Protein AF-A0A7R9WDX8-F1 (afdb_monomer_lite)

InterPro domains:
  IPR029017 Enolase-like, N-terminal [G3DSA:3.30.390.10] (1-100)

Sequence (146 aa):
LPGLHEETPEEAENQLMMLQERFNSMQQHQFPPLQPELLLRLDGSLSAYLVSLIEAANKESKSTIELVPSVRSGLEMALLSLASQASGLPLPQALLIHSHFHEGEAKAPSVSTLLPLNGMQVRGSAFIPFTSVRVIGQENTNEAMI

Secondary structure (DSSP, 8-state):
-TTS--S-HHHHHHHHHHHHHHHHHS-GGGSPPP-HHHHTT-SSHHHHHHHHHHHHHHHTSSSPPPPPHHHHHHHHHHHHHHHHHHTTS-HHHHHHHHSGGGSS-----SS--PPPTTS----S----------------------

Organism: NCBI:txid2749911

Radius of gyration: 25.43 Å; chains: 1; bounding box: 88×48×45 Å

pLDDT: mean 75.85, std 21.39, range [37.78, 96.19]

Structure (mmCIF, N/CA/C/O backbone):
data_AF-A0A7R9WDX8-F1
#
_entry.id   AF-A0A7R9WDX8-F1
#
loop_
_atom_site.group_PDB
_atom_site.id
_atom_site.type_symbol
_atom_site.label_atom_id
_atom_site.label_alt_id
_atom_site.label_comp_id
_atom_site.label_asym_id
_atom_site.label_entity_id
_atom_site.label_seq_id
_atom_site.pdbx_PDB_ins_code
_atom_site.Cartn_x
_atom_site.Cartn_y
_atom_site.Cartn_z
_atom_site.occupancy
_atom_site.B_iso_or_equiv
_atom_site.auth_seq_id
_atom_site.auth_comp_id
_atom_site.auth_asym_id
_atom_site.auth_atom_id
_atom_site.pdbx_PDB_model_num
ATOM 1 N N . LEU A 1 1 ? -13.009 23.889 2.791 1.00 42.88 1 LEU A N 1
ATOM 2 C CA . LEU A 1 1 ? -12.868 23.704 1.328 1.00 42.88 1 LEU A CA 1
ATOM 3 C C . LEU A 1 1 ? -13.453 22.339 1.005 1.00 42.88 1 LEU A C 1
ATOM 5 O O . LEU A 1 1 ? -12.988 21.386 1.616 1.00 42.88 1 LEU A O 1
ATOM 9 N N . PRO A 1 2 ? -14.474 22.229 0.144 1.00 40.78 2 PRO A N 1
ATOM 10 C CA . PRO A 1 2 ? -14.957 20.923 -0.298 1.00 40.78 2 PRO A CA 1
ATOM 11 C C . PRO A 1 2 ? -13.826 20.203 -1.048 1.00 40.78 2 PRO A C 1
ATOM 13 O O . PRO A 1 2 ? -13.222 20.791 -1.944 1.00 40.78 2 PRO A O 1
ATOM 16 N N . GLY A 1 3 ? -13.503 18.975 -0.638 1.00 56.00 3 GLY A N 1
ATOM 17 C CA . GLY A 1 3 ? -12.395 18.188 -1.195 1.00 56.00 3 GLY A CA 1
ATOM 18 C C . GLY A 1 3 ? -11.102 18.193 -0.372 1.00 56.00 3 GLY A C 1
ATOM 19 O O . GLY A 1 3 ? -10.116 17.611 -0.814 1.00 56.00 3 GLY A O 1
ATOM 20 N N . LEU A 1 4 ? -11.088 18.820 0.810 1.00 61.97 4 LEU A N 1
ATOM 21 C CA . LEU A 1 4 ? -10.088 18.489 1.826 1.00 61.97 4 LEU A CA 1
ATOM 22 C C . LEU A 1 4 ? -10.536 17.222 2.562 1.00 61.97 4 LEU A C 1
ATOM 24 O O . LEU A 1 4 ? -11.727 17.063 2.817 1.00 61.97 4 LEU A O 1
ATOM 28 N N . HIS A 1 5 ? -9.570 16.374 2.902 1.00 66.19 5 HIS A N 1
ATOM 29 C CA . HIS A 1 5 ? -9.694 15.308 3.893 1.00 66.19 5 HIS A CA 1
ATOM 30 C C . HIS A 1 5 ? -10.499 15.810 5.102 1.00 66.19 5 HIS A C 1
ATOM 32 O O . HIS A 1 5 ? -10.060 16.740 5.781 1.00 66.19 5 HIS A O 1
ATOM 38 N N . GLU A 1 6 ? -11.709 15.279 5.299 1.00 78.62 6 GLU A N 1
ATOM 39 C CA . GLU A 1 6 ? -12.547 15.626 6.455 1.00 78.62 6 GLU A CA 1
ATOM 40 C C . GLU A 1 6 ? -12.059 14.915 7.721 1.00 78.62 6 GLU A C 1
ATOM 42 O O . GLU A 1 6 ? -12.464 15.289 8.821 1.00 78.62 6 GLU A O 1
ATOM 47 N N . GLU A 1 7 ? -11.172 13.926 7.570 1.00 84.56 7 GLU A N 1
ATOM 48 C CA . GLU A 1 7 ? -10.613 13.190 8.690 1.00 84.56 7 GLU A CA 1
ATOM 49 C C . GLU A 1 7 ? -9.666 14.037 9.549 1.00 84.56 7 GLU A C 1
ATOM 51 O O . GLU A 1 7 ? -8.902 14.884 9.066 1.00 84.56 7 GLU A O 1
ATOM 56 N N . THR A 1 8 ? -9.685 13.771 10.852 1.00 89.56 8 THR A N 1
ATOM 57 C CA . THR A 1 8 ? -8.737 14.377 11.789 1.00 89.56 8 THR A CA 1
ATOM 58 C C . THR A 1 8 ? -7.402 13.616 11.801 1.00 89.56 8 THR A C 1
ATOM 60 O O . THR A 1 8 ? -7.357 12.416 11.515 1.00 89.56 8 THR A O 1
ATOM 63 N N . PRO A 1 9 ? -6.279 14.264 12.170 1.00 89.88 9 PRO A N 1
ATOM 64 C CA . PRO A 1 9 ? -5.006 13.562 12.349 1.00 89.88 9 PRO A CA 1
ATOM 65 C C . PRO A 1 9 ? -5.090 12.416 13.367 1.00 89.88 9 PRO A C 1
ATOM 67 O O . PRO A 1 9 ? -4.465 11.378 13.175 1.00 89.88 9 PRO A O 1
ATOM 70 N N . GLU A 1 10 ? -5.897 12.590 14.416 1.00 92.50 10 GLU A N 1
ATOM 71 C CA . GLU A 1 10 ? -6.134 11.581 15.451 1.00 92.50 10 GLU A CA 1
ATOM 72 C C . GLU A 1 10 ? -6.863 10.348 14.889 1.00 92.50 10 GLU A C 1
ATOM 74 O O . GLU A 1 10 ? -6.516 9.216 15.219 1.00 92.50 10 GLU A O 1
ATOM 79 N N . GLU A 1 11 ? -7.829 10.531 13.983 1.00 90.62 11 GLU A N 1
ATOM 80 C CA . GLU A 1 11 ? -8.482 9.418 13.278 1.00 90.62 11 GLU A CA 1
ATOM 81 C C . GLU A 1 11 ? -7.494 8.620 12.422 1.00 90.62 11 GLU A C 1
ATOM 83 O O . GLU A 1 11 ? -7.493 7.386 12.466 1.00 90.62 11 GLU A O 1
ATOM 88 N N . ALA A 1 12 ? -6.628 9.311 11.674 1.00 91.75 12 ALA A N 1
ATOM 89 C CA . ALA A 1 12 ? -5.600 8.666 10.863 1.00 91.75 12 ALA A CA 1
ATOM 90 C C . ALA A 1 12 ? -4.592 7.895 11.735 1.00 91.75 12 ALA A C 1
ATOM 92 O O . ALA A 1 12 ? -4.255 6.752 11.422 1.00 91.75 12 ALA A O 1
ATOM 93 N N . GLU A 1 13 ? -4.147 8.480 12.850 1.00 94.06 13 GLU A N 1
ATOM 94 C CA . GLU A 1 13 ? -3.232 7.841 13.804 1.00 94.06 13 GLU A CA 1
ATOM 95 C C . GLU A 1 13 ? -3.853 6.592 14.441 1.00 94.06 13 GLU A C 1
ATOM 97 O O . GLU A 1 13 ? -3.253 5.513 14.411 1.00 94.06 13 GLU A O 1
ATOM 102 N N . ASN A 1 14 ? -5.090 6.699 14.933 1.00 93.56 14 ASN A N 1
ATOM 103 C CA . ASN A 1 14 ? -5.834 5.566 15.481 1.00 93.56 14 ASN A CA 1
ATOM 104 C C . ASN A 1 14 ? -5.981 4.436 14.457 1.00 93.56 14 ASN A C 1
ATOM 106 O O . ASN A 1 14 ? -5.819 3.259 14.788 1.00 93.56 14 ASN A O 1
ATOM 110 N N . GLN A 1 15 ? -6.242 4.774 13.193 1.00 93.06 15 GLN A N 1
ATOM 111 C CA . GLN A 1 15 ? -6.331 3.780 12.132 1.00 93.06 15 GLN A CA 1
ATOM 112 C C . GLN A 1 15 ? -4.989 3.103 11.837 1.00 93.06 15 GLN A C 1
ATOM 114 O O . GLN A 1 15 ? -4.957 1.884 11.650 1.00 93.06 15 GLN A O 1
ATOM 119 N N . LEU A 1 16 ? -3.884 3.849 11.828 1.00 94.44 16 LEU A N 1
ATOM 120 C CA . LEU A 1 16 ? -2.546 3.280 11.649 1.00 94.44 16 LEU A CA 1
ATOM 121 C C . LEU A 1 16 ? -2.180 2.316 12.784 1.00 94.44 16 LEU A C 1
ATOM 123 O O . LEU A 1 16 ? -1.647 1.241 12.506 1.00 94.44 16 LEU A O 1
ATOM 127 N N . MET A 1 17 ? -2.524 2.648 14.033 1.00 94.31 17 MET A N 1
ATOM 128 C CA . MET A 1 17 ? -2.329 1.746 15.175 1.00 94.31 17 MET A CA 1
ATOM 129 C C . MET A 1 17 ? -3.136 0.450 15.018 1.00 94.31 17 MET A C 1
ATOM 131 O O . MET A 1 17 ? -2.577 -0.640 15.132 1.00 94.31 17 MET A O 1
ATOM 135 N N . MET A 1 18 ? -4.422 0.543 14.656 1.00 92.75 18 MET A N 1
ATOM 136 C CA . MET A 1 18 ? -5.257 -0.642 14.412 1.00 92.75 18 MET A CA 1
ATOM 137 C C . MET A 1 18 ? -4.714 -1.524 13.280 1.00 92.75 18 MET A C 1
ATOM 139 O O . MET A 1 18 ? -4.749 -2.753 13.373 1.00 92.75 18 MET A O 1
ATOM 143 N N . LEU A 1 19 ? -4.221 -0.918 12.197 1.00 93.69 19 LEU A N 1
ATOM 144 C CA . LEU A 1 19 ? -3.605 -1.652 11.090 1.00 93.69 19 LEU A CA 1
ATOM 145 C C . LEU A 1 19 ? -2.327 -2.363 11.531 1.00 93.69 19 LEU A C 1
ATOM 147 O O . LEU A 1 19 ? -2.136 -3.530 11.196 1.00 93.69 19 LEU A O 1
ATOM 151 N N . GLN A 1 20 ? -1.478 -1.686 12.304 1.00 93.62 20 GLN A N 1
ATOM 152 C CA . GLN A 1 20 ? -0.245 -2.262 12.830 1.00 93.62 20 GLN A CA 1
ATOM 153 C C . GLN A 1 20 ? -0.526 -3.486 13.708 1.00 93.62 20 GLN A C 1
ATOM 155 O O . GLN A 1 20 ? 0.090 -4.534 13.514 1.00 93.62 20 GLN A O 1
ATOM 160 N N . GLU A 1 21 ? -1.472 -3.378 14.643 1.00 92.25 21 GLU A N 1
ATOM 161 C CA . GLU A 1 21 ? -1.872 -4.498 15.501 1.00 92.25 21 GLU A CA 1
ATOM 162 C C . GLU A 1 21 ? -2.348 -5.699 14.677 1.00 92.25 21 GLU A C 1
ATOM 164 O O . GLU A 1 21 ? -1.922 -6.832 14.916 1.00 92.25 21 GLU A O 1
ATOM 169 N N . ARG A 1 22 ? -3.169 -5.455 13.650 1.00 91.44 22 ARG A N 1
ATOM 170 C CA . ARG A 1 22 ? -3.679 -6.520 12.778 1.00 91.44 22 ARG A CA 1
ATOM 171 C C . ARG A 1 22 ? -2.587 -7.170 11.955 1.00 91.44 22 ARG A C 1
ATOM 173 O O . ARG A 1 22 ? -2.492 -8.394 11.954 1.00 91.44 22 ARG A O 1
ATOM 180 N N . PHE A 1 23 ? -1.737 -6.384 11.304 1.00 92.50 23 PHE A N 1
ATOM 181 C CA . PHE A 1 23 ? -0.631 -6.929 10.520 1.00 92.50 23 PHE A CA 1
ATOM 182 C C . PHE A 1 23 ? 0.339 -7.743 11.383 1.00 92.50 23 PHE A C 1
ATOM 184 O O . PHE A 1 23 ? 0.841 -8.760 10.914 1.00 92.50 23 PHE A O 1
ATOM 191 N N . ASN A 1 24 ? 0.540 -7.370 12.651 1.00 91.94 24 ASN A N 1
ATOM 192 C CA . ASN A 1 24 ? 1.350 -8.152 13.589 1.00 91.94 24 ASN A CA 1
ATOM 193 C C . ASN A 1 24 ? 0.689 -9.476 14.007 1.00 91.94 24 ASN A C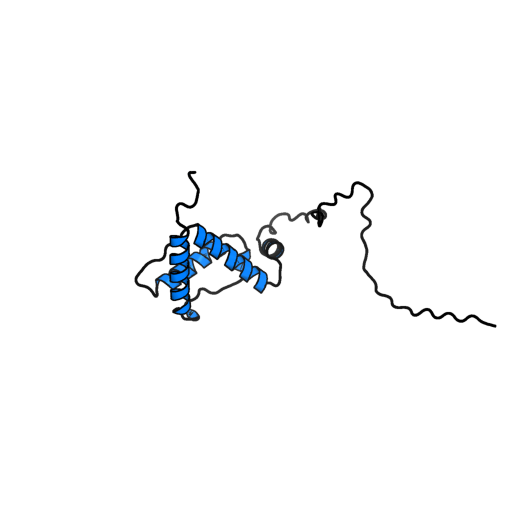 1
ATOM 195 O O . ASN A 1 24 ? 1.394 -10.435 14.315 1.00 91.94 24 ASN A O 1
ATOM 199 N N . SER A 1 25 ? -0.645 -9.541 14.032 1.00 89.88 25 SER A N 1
ATOM 200 C CA . SER A 1 25 ? -1.384 -10.782 14.306 1.00 89.88 25 SER A CA 1
ATOM 201 C C . SER A 1 25 ? -1.507 -11.716 13.098 1.00 89.88 25 SER A C 1
ATOM 203 O O . SER A 1 25 ? -1.762 -12.907 13.271 1.00 89.88 25 SER A O 1
ATOM 205 N N . MET A 1 26 ? -1.316 -11.196 11.882 1.00 90.94 26 MET A N 1
ATOM 206 C CA . MET A 1 26 ? -1.444 -11.972 10.654 1.00 90.94 26 MET A CA 1
ATOM 207 C C . MET A 1 26 ? -0.272 -12.935 10.461 1.00 90.94 26 MET A C 1
ATOM 209 O O . MET A 1 26 ? 0.895 -12.614 10.686 1.00 90.94 26 MET A O 1
ATOM 213 N N . GLN A 1 27 ? -0.579 -14.127 9.960 1.00 89.06 27 GLN A N 1
ATOM 214 C CA . GLN A 1 27 ? 0.439 -15.092 9.550 1.00 89.06 27 GLN A CA 1
ATOM 215 C C . GLN A 1 27 ? 0.911 -14.806 8.116 1.00 89.06 27 GLN A C 1
ATOM 217 O O . GLN A 1 27 ? 0.146 -14.318 7.289 1.00 89.06 27 GLN A O 1
ATOM 222 N N . GLN A 1 28 ? 2.151 -15.181 7.773 1.00 86.38 28 GLN A N 1
ATOM 223 C CA . GLN A 1 28 ? 2.740 -14.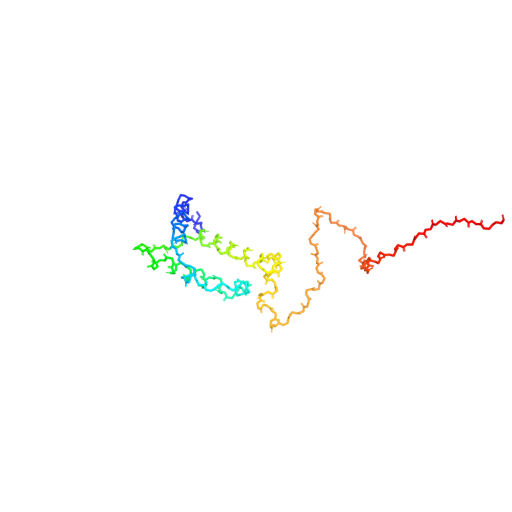884 6.453 1.00 86.38 28 GLN A CA 1
ATOM 224 C C . GLN A 1 28 ? 1.877 -15.335 5.263 1.00 86.38 28 GLN A C 1
ATOM 226 O O . GLN A 1 28 ? 1.767 -14.618 4.277 1.00 86.38 28 GLN A O 1
ATOM 231 N N . HIS A 1 29 ? 1.237 -16.499 5.364 1.00 86.62 29 HIS A N 1
ATOM 232 C CA . HIS A 1 29 ? 0.404 -17.061 4.298 1.00 86.62 29 HIS A CA 1
ATOM 233 C C . HIS A 1 29 ? -0.931 -16.319 4.087 1.00 86.62 29 HIS A C 1
ATOM 235 O O . HIS A 1 29 ? -1.633 -16.598 3.118 1.00 86.62 29 HIS A O 1
ATOM 241 N N . GLN A 1 30 ? -1.294 -15.407 4.992 1.00 89.31 30 GLN A N 1
ATOM 242 C CA . GLN A 1 30 ? -2.505 -14.589 4.898 1.00 89.31 30 GLN A CA 1
ATOM 243 C C . GLN A 1 30 ? -2.267 -13.295 4.117 1.00 89.31 30 GLN A C 1
ATOM 245 O O . GLN A 1 30 ? -3.226 -12.677 3.656 1.00 89.31 30 GLN A O 1
ATOM 250 N N . PHE A 1 31 ? -1.007 -12.879 3.958 1.00 91.38 31 PHE A N 1
ATOM 251 C CA . PHE A 1 31 ? -0.680 -11.721 3.140 1.00 91.38 31 PHE A CA 1
ATOM 252 C C . PHE A 1 31 ? -0.878 -12.057 1.657 1.00 91.38 31 PHE A C 1
ATOM 254 O O . PHE A 1 31 ? -0.459 -13.130 1.208 1.00 91.38 31 PHE A O 1
ATOM 261 N N . PRO A 1 32 ? -1.498 -11.156 0.872 1.00 92.06 32 PRO A N 1
ATOM 262 C CA . PRO A 1 32 ? -1.562 -11.331 -0.569 1.00 92.06 32 PRO A CA 1
ATOM 263 C C . PRO A 1 32 ? -0.141 -11.401 -1.155 1.00 92.06 32 PRO A C 1
ATOM 265 O O . PRO A 1 32 ? 0.773 -10.751 -0.640 1.00 92.06 32 PRO A O 1
ATOM 268 N N . PRO A 1 33 ? 0.073 -12.174 -2.233 1.00 90.69 33 PRO A N 1
ATOM 269 C CA . PRO A 1 33 ? 1.384 -12.282 -2.854 1.00 90.69 33 PRO A CA 1
ATOM 270 C C . PRO A 1 33 ? 1.848 -10.915 -3.366 1.00 90.69 33 PRO A C 1
ATOM 272 O O . PRO A 1 33 ? 1.137 -10.241 -4.113 1.00 90.69 33 PRO A O 1
ATOM 275 N N . LEU A 1 34 ? 3.057 -10.519 -2.970 1.00 88.44 34 LEU A N 1
ATOM 276 C CA . LEU A 1 34 ? 3.666 -9.255 -3.361 1.00 88.44 34 LEU A CA 1
ATOM 277 C C . LEU A 1 34 ? 4.546 -9.457 -4.600 1.00 88.44 34 LEU A C 1
ATOM 279 O O . LEU A 1 34 ? 5.527 -10.196 -4.551 1.00 88.44 34 LEU A O 1
ATOM 283 N N . GLN A 1 35 ? 4.213 -8.770 -5.691 1.00 92.38 35 GLN A N 1
ATOM 284 C CA . GLN A 1 35 ? 5.041 -8.687 -6.897 1.00 92.38 35 GLN A CA 1
ATOM 285 C C . GLN A 1 35 ? 5.370 -7.210 -7.153 1.00 92.38 35 GLN A C 1
ATOM 287 O O . GLN A 1 35 ? 4.475 -6.465 -7.569 1.00 92.38 35 GLN A O 1
ATOM 292 N N . PRO A 1 36 ? 6.604 -6.753 -6.860 1.00 92.00 36 PRO A N 1
ATOM 293 C CA . PRO A 1 36 ? 6.994 -5.348 -6.994 1.00 92.00 36 PRO A CA 1
ATOM 294 C C . PRO A 1 36 ? 6.683 -4.760 -8.373 1.00 92.00 36 PRO A C 1
ATOM 296 O O . PRO A 1 36 ? 6.191 -3.638 -8.475 1.00 92.00 36 PRO A O 1
ATOM 299 N N . GLU A 1 37 ? 6.890 -5.545 -9.427 1.00 91.94 37 GLU A N 1
ATOM 300 C CA . GLU A 1 37 ? 6.679 -5.143 -10.814 1.00 91.94 37 GLU A CA 1
ATOM 301 C C . GLU A 1 37 ? 5.203 -4.833 -11.084 1.00 91.94 37 GLU A C 1
ATOM 303 O O . GLU A 1 37 ? 4.894 -3.867 -11.778 1.00 91.94 37 GLU A O 1
ATOM 308 N N . LEU A 1 38 ? 4.279 -5.605 -10.496 1.00 92.19 38 LEU A N 1
ATOM 309 C CA . LEU A 1 38 ? 2.842 -5.353 -10.620 1.00 92.19 38 LEU A CA 1
ATOM 310 C C . LEU A 1 38 ? 2.430 -4.055 -9.929 1.00 92.19 38 LEU A C 1
ATOM 312 O O . LEU A 1 38 ? 1.634 -3.298 -10.478 1.00 92.19 38 LEU A O 1
ATOM 316 N N . LEU A 1 39 ? 2.991 -3.759 -8.755 1.00 93.62 39 LEU A N 1
ATOM 317 C CA . LEU A 1 39 ? 2.673 -2.520 -8.040 1.00 93.62 39 LEU A CA 1
ATOM 318 C C . LEU A 1 39 ? 3.119 -1.267 -8.806 1.00 93.62 39 LEU A C 1
ATOM 320 O O . LEU A 1 39 ? 2.488 -0.218 -8.687 1.00 93.62 39 LEU A O 1
ATOM 324 N N . LEU A 1 40 ? 4.176 -1.380 -9.613 1.00 92.94 40 LEU A N 1
ATOM 325 C CA . LEU A 1 40 ? 4.757 -0.272 -10.373 1.00 92.94 40 LEU A CA 1
ATOM 326 C C . LEU A 1 40 ? 4.099 -0.040 -11.749 1.00 92.94 40 LEU A C 1
ATOM 328 O O . LEU A 1 40 ? 4.408 0.958 -12.398 1.00 92.94 40 LEU A O 1
ATOM 332 N N . ARG A 1 41 ? 3.175 -0.906 -12.197 1.00 90.81 41 ARG A N 1
ATOM 333 C CA . ARG A 1 41 ? 2.543 -0.835 -13.536 1.00 90.81 41 ARG A CA 1
ATOM 334 C C . ARG A 1 41 ? 1.557 0.318 -13.737 1.00 90.81 41 ARG A C 1
ATOM 336 O O . ARG A 1 41 ? 1.195 0.596 -14.878 1.00 90.81 41 ARG A O 1
ATOM 343 N N . LEU A 1 42 ? 1.133 0.990 -12.662 1.00 86.25 42 LEU A N 1
ATOM 344 C CA . LEU A 1 42 ? 0.149 2.090 -12.682 1.00 86.25 42 LEU A CA 1
ATOM 345 C C . LEU A 1 42 ? -1.177 1.746 -13.403 1.00 86.25 42 LEU A C 1
ATOM 347 O O . LEU A 1 42 ? -1.872 2.629 -13.894 1.00 86.25 42 LEU A O 1
ATOM 351 N N . ASP A 1 43 ? -1.554 0.469 -13.436 1.00 89.56 43 ASP A N 1
ATOM 352 C CA . ASP A 1 43 ? -2.750 -0.074 -14.105 1.00 89.56 43 ASP A CA 1
ATOM 353 C C . ASP A 1 43 ? -3.908 -0.362 -13.125 1.00 89.56 43 ASP A C 1
ATOM 355 O O . ASP A 1 43 ? -4.878 -1.038 -13.460 1.00 89.56 43 ASP A O 1
ATOM 359 N N . GLY A 1 44 ? -3.802 0.133 -11.889 1.00 90.56 44 GLY A N 1
ATOM 360 C CA . GLY A 1 44 ? -4.732 -0.166 -10.797 1.00 90.56 44 GLY A CA 1
ATOM 361 C C . GLY A 1 44 ? -4.338 -1.376 -9.943 1.00 90.56 44 GLY A C 1
ATOM 362 O O . GLY A 1 44 ? -4.933 -1.567 -8.880 1.00 90.56 44 GLY A O 1
ATOM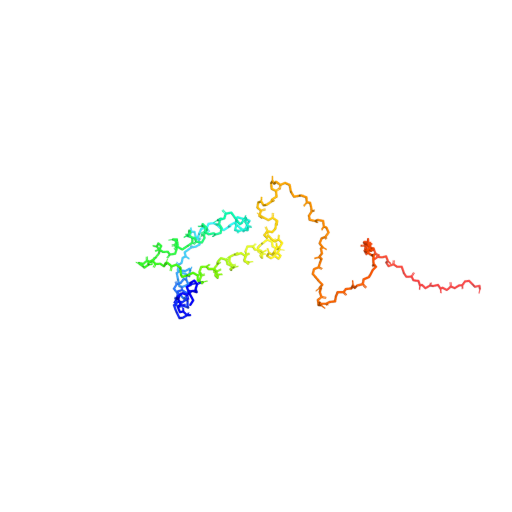 363 N N . SER A 1 45 ? -3.296 -2.135 -10.316 1.00 92.94 45 SER A N 1
ATOM 364 C CA . SER A 1 45 ? -2.808 -3.287 -9.535 1.00 92.94 45 SER A CA 1
ATOM 365 C C . SER A 1 45 ? -2.432 -2.921 -8.096 1.00 92.94 45 SER A C 1
ATOM 367 O O . SER A 1 45 ? -2.722 -3.681 -7.177 1.00 92.94 45 SER A O 1
ATOM 369 N N . LEU A 1 46 ? -1.856 -1.733 -7.871 1.00 94.69 46 LEU A N 1
ATOM 370 C CA . LEU A 1 46 ? -1.551 -1.225 -6.528 1.00 94.69 46 LEU A CA 1
ATOM 371 C C . LEU A 1 46 ? -2.807 -1.090 -5.659 1.00 94.69 46 LEU A C 1
ATOM 373 O O . LEU A 1 46 ? -2.844 -1.563 -4.525 1.00 94.69 46 LEU A O 1
ATOM 377 N N . SER A 1 47 ? -3.847 -0.460 -6.205 1.00 94.44 47 SER A N 1
ATOM 378 C CA . SER A 1 47 ? -5.117 -0.277 -5.506 1.00 94.44 47 SER A CA 1
ATOM 379 C C . SER A 1 47 ? -5.804 -1.620 -5.237 1.00 94.44 47 SER A C 1
ATOM 381 O O . SER A 1 47 ? -6.326 -1.820 -4.142 1.00 94.44 47 SER A O 1
ATOM 383 N N . ALA A 1 48 ? -5.763 -2.560 -6.188 1.00 94.50 48 ALA A N 1
ATOM 384 C CA . ALA A 1 48 ? -6.312 -3.907 -6.015 1.00 94.50 48 ALA A CA 1
ATOM 385 C C . ALA A 1 48 ? -5.557 -4.720 -4.947 1.00 94.50 48 ALA A C 1
ATOM 387 O O . ALA A 1 48 ? -6.177 -5.398 -4.121 1.00 94.50 48 ALA A O 1
ATOM 388 N N . TYR A 1 49 ? -4.225 -4.615 -4.921 1.00 95.75 49 TYR A N 1
ATOM 389 C CA . TYR A 1 49 ? -3.395 -5.227 -3.887 1.00 95.75 49 TYR A CA 1
ATOM 390 C C . TYR A 1 49 ? -3.726 -4.659 -2.504 1.00 95.75 49 TYR A C 1
ATOM 392 O O . TYR A 1 49 ? -3.932 -5.424 -1.564 1.00 95.75 49 TYR A O 1
ATOM 400 N N . LEU A 1 50 ? -3.838 -3.331 -2.381 1.00 95.56 50 LEU A N 1
ATOM 401 C CA . LEU A 1 50 ? -4.175 -2.689 -1.112 1.00 95.56 50 LEU A CA 1
ATOM 402 C C . LEU A 1 50 ? -5.558 -3.123 -0.611 1.00 95.56 50 LEU A C 1
ATOM 404 O O . LEU A 1 50 ? -5.695 -3.458 0.560 1.00 95.56 50 LEU A O 1
ATOM 408 N N . VAL A 1 51 ? -6.565 -3.189 -1.489 1.00 94.94 51 VAL A N 1
ATOM 409 C CA . VAL A 1 51 ? -7.893 -3.720 -1.132 1.00 94.94 51 VAL A CA 1
ATOM 410 C C . VAL A 1 51 ? -7.779 -5.153 -0.608 1.00 94.94 51 VAL A C 1
ATOM 412 O O . VAL A 1 51 ? -8.259 -5.438 0.486 1.00 94.94 51 VAL A O 1
ATOM 415 N N . SER A 1 52 ? -7.061 -6.022 -1.321 1.00 94.44 52 SER A N 1
ATOM 416 C CA . SER A 1 52 ? -6.864 -7.422 -0.915 1.00 94.44 52 SER A CA 1
ATOM 417 C C . SER A 1 52 ? -6.146 -7.550 0.435 1.00 94.44 52 SER A C 1
ATOM 419 O O . SER A 1 52 ? -6.481 -8.413 1.246 1.00 94.44 52 SER A O 1
ATOM 421 N N . LEU A 1 53 ? -5.167 -6.678 0.700 1.00 94.69 53 LEU A N 1
ATOM 422 C CA . LEU A 1 53 ? -4.430 -6.634 1.963 1.00 94.69 53 LEU A CA 1
ATOM 423 C C . LEU A 1 53 ? -5.339 -6.241 3.134 1.00 94.69 53 LEU A C 1
ATOM 425 O O . LEU A 1 53 ? -5.300 -6.877 4.187 1.00 94.69 53 LEU A O 1
ATOM 429 N N . ILE A 1 54 ? -6.176 -5.219 2.952 1.00 94.50 54 ILE A N 1
ATOM 430 C CA . ILE A 1 54 ? -7.117 -4.770 3.985 1.00 94.50 54 ILE A CA 1
ATOM 431 C C . ILE A 1 54 ? -8.219 -5.805 4.216 1.00 94.50 54 ILE A C 1
ATOM 433 O O . ILE A 1 54 ? -8.578 -6.075 5.361 1.00 94.50 54 ILE A O 1
ATOM 437 N N . GLU A 1 55 ? -8.715 -6.451 3.162 1.00 93.12 55 GLU A N 1
ATOM 438 C CA . GLU A 1 55 ? -9.655 -7.566 3.291 1.00 93.12 55 GLU A CA 1
ATOM 439 C C . GLU A 1 55 ? -9.058 -8.733 4.082 1.00 93.12 55 GLU A C 1
ATOM 441 O O . GLU A 1 55 ? -9.736 -9.301 4.939 1.00 93.12 55 GLU A O 1
ATOM 446 N N . ALA A 1 56 ? -7.789 -9.077 3.845 1.00 92.12 56 ALA A N 1
ATOM 447 C CA . ALA A 1 56 ? -7.094 -10.097 4.624 1.00 92.12 56 ALA A CA 1
ATOM 448 C C . ALA A 1 56 ? -6.988 -9.703 6.108 1.00 92.12 56 ALA A C 1
ATOM 450 O O . ALA A 1 56 ? -7.334 -10.503 6.975 1.00 92.12 56 ALA A O 1
ATOM 451 N N . ALA A 1 57 ? -6.620 -8.453 6.402 1.00 91.06 57 ALA A N 1
ATOM 452 C CA . ALA A 1 57 ? -6.555 -7.939 7.772 1.00 91.06 57 ALA A CA 1
ATOM 453 C C . ALA A 1 57 ? -7.928 -7.844 8.463 1.00 91.06 57 ALA A C 1
ATOM 455 O O . ALA A 1 57 ? -8.017 -7.898 9.690 1.00 91.06 57 ALA A O 1
ATOM 456 N N . ASN A 1 58 ? -9.011 -7.698 7.699 1.00 90.88 58 ASN A N 1
ATOM 457 C CA . ASN A 1 58 ? -10.373 -7.690 8.226 1.00 90.88 58 ASN A CA 1
ATOM 458 C C . ASN A 1 58 ? -10.880 -9.095 8.580 1.00 90.88 58 ASN A C 1
ATOM 460 O O . ASN A 1 58 ? -11.683 -9.214 9.498 1.00 90.88 58 ASN A O 1
ATOM 464 N N . LYS A 1 59 ? -10.405 -10.162 7.922 1.00 86.56 59 LYS A N 1
ATOM 465 C CA . LYS A 1 59 ? -10.838 -11.546 8.217 1.00 86.56 59 LYS A CA 1
ATOM 466 C C . LYS A 1 59 ? -10.461 -12.014 9.624 1.00 86.56 59 LYS A C 1
ATOM 468 O O . LYS A 1 59 ? -11.186 -12.811 10.210 1.00 86.56 59 LYS A O 1
ATOM 473 N N . GLU A 1 60 ? -9.361 -11.501 10.163 1.00 74.44 60 GLU A N 1
ATOM 474 C CA . GLU A 1 60 ? -8.858 -11.848 11.498 1.00 74.44 60 GLU A CA 1
ATOM 475 C C . GLU A 1 60 ? -9.535 -11.046 12.627 1.00 74.44 60 GLU A C 1
ATOM 477 O O . GLU A 1 60 ? -9.333 -11.333 13.807 1.00 74.44 60 GLU A O 1
ATOM 482 N N . SER A 1 61 ? -10.359 -10.040 12.302 1.00 74.25 61 SER A N 1
ATOM 483 C CA . SER A 1 61 ? -10.956 -9.140 13.292 1.00 74.25 61 SER A CA 1
ATOM 484 C C . SER A 1 61 ? -12.477 -9.068 13.191 1.00 74.25 61 SER A C 1
ATOM 486 O O . SER A 1 61 ? -13.073 -9.238 12.134 1.00 74.25 61 SER A O 1
ATOM 488 N N . LYS A 1 62 ? -13.137 -8.769 14.315 1.00 74.56 62 LYS A N 1
ATOM 489 C CA . LYS A 1 62 ? -14.594 -8.555 14.350 1.00 74.56 62 LYS A CA 1
ATOM 490 C C . LYS A 1 62 ? -15.017 -7.197 13.786 1.00 74.56 62 LYS A C 1
ATOM 492 O O . LYS A 1 62 ? -16.201 -7.013 13.519 1.00 74.56 62 LYS A O 1
ATOM 497 N N . SER A 1 63 ? -14.090 -6.248 13.649 1.00 79.94 63 SER A N 1
ATOM 498 C CA . SER A 1 63 ? -14.370 -4.916 13.111 1.00 79.94 63 SER A CA 1
ATOM 499 C C . SER A 1 63 ? -13.776 -4.738 11.716 1.00 79.94 63 SER A C 1
ATOM 501 O O . SER A 1 63 ? -12.634 -5.117 11.452 1.00 79.94 63 SER A O 1
ATOM 503 N N . THR A 1 64 ? -14.540 -4.116 10.824 1.00 85.88 64 THR A N 1
ATOM 504 C CA . THR A 1 64 ? -14.084 -3.761 9.478 1.00 85.88 64 THR A CA 1
ATOM 505 C C . THR A 1 64 ? -13.305 -2.452 9.537 1.00 85.88 64 THR A C 1
ATOM 507 O O . THR A 1 64 ? -13.815 -1.458 10.049 1.00 85.88 64 THR A O 1
ATOM 510 N N . ILE A 1 65 ? -12.076 -2.442 9.020 1.00 87.00 65 ILE A N 1
ATOM 511 C CA . ILE A 1 65 ? -11.340 -1.209 8.738 1.00 87.00 65 ILE A CA 1
ATOM 512 C C . ILE A 1 65 ? -11.692 -0.775 7.321 1.00 87.00 65 ILE A C 1
ATOM 514 O O . ILE A 1 65 ? -11.410 -1.496 6.362 1.00 87.00 65 ILE A O 1
ATOM 518 N N . GLU A 1 66 ? -12.257 0.420 7.203 1.00 89.69 66 GLU A N 1
ATOM 519 C CA . GLU A 1 66 ? -12.332 1.170 5.953 1.00 89.69 66 GLU A CA 1
ATOM 520 C C . GLU A 1 66 ? -11.290 2.283 6.003 1.00 89.69 66 GLU A C 1
ATOM 522 O O . GLU A 1 66 ? -11.323 3.126 6.898 1.00 89.69 66 GLU A O 1
ATOM 527 N N . LEU A 1 67 ? -10.323 2.258 5.083 1.00 91.88 67 LEU A N 1
ATOM 528 C CA . LEU A 1 67 ? -9.220 3.216 5.087 1.00 91.88 67 LEU A CA 1
ATOM 529 C C . LEU A 1 67 ? -9.725 4.639 4.855 1.00 91.88 67 LEU A C 1
ATOM 531 O O . LEU A 1 67 ? -10.383 4.899 3.844 1.00 91.88 67 LEU A O 1
ATOM 535 N N . VAL A 1 68 ? -9.337 5.566 5.732 1.00 92.81 68 VAL A N 1
ATOM 536 C CA . VAL A 1 68 ? -9.526 6.990 5.459 1.00 92.81 68 VAL A CA 1
ATOM 537 C C . VAL A 1 68 ? -8.615 7.406 4.295 1.00 92.81 68 VAL A C 1
ATOM 539 O O . VAL A 1 68 ? -7.554 6.797 4.088 1.00 92.81 68 VAL A O 1
ATOM 542 N N . PRO A 1 69 ? -8.997 8.416 3.496 1.00 91.56 69 PRO A N 1
ATOM 543 C CA . PRO A 1 69 ? -8.305 8.694 2.241 1.00 91.56 69 PRO A CA 1
ATOM 544 C C . PRO A 1 69 ? -6.816 9.053 2.405 1.00 91.56 69 PRO A C 1
ATOM 546 O O . PRO A 1 69 ? -5.998 8.634 1.581 1.00 91.56 69 PRO A O 1
ATOM 549 N N . SER A 1 70 ? -6.431 9.761 3.472 1.00 93.00 70 SER A N 1
ATOM 550 C CA . SER A 1 70 ? -5.023 10.076 3.772 1.00 93.00 70 SER A CA 1
ATOM 551 C C . SER A 1 70 ? -4.186 8.829 4.076 1.00 93.00 70 SER A C 1
ATOM 553 O O . SER A 1 70 ? -3.116 8.652 3.491 1.00 93.00 70 SER A O 1
ATOM 555 N N . VAL A 1 71 ? -4.686 7.927 4.928 1.00 94.31 71 VAL A N 1
ATOM 556 C CA . VAL A 1 71 ? -4.020 6.654 5.257 1.00 94.31 71 VAL A CA 1
ATOM 557 C C . VAL A 1 71 ? -3.879 5.793 4.010 1.00 94.31 71 VAL A C 1
ATOM 559 O O . VAL A 1 71 ? -2.805 5.242 3.762 1.00 94.31 71 VAL A O 1
ATOM 562 N N . ARG A 1 72 ? -4.927 5.722 3.179 1.00 94.75 72 ARG A N 1
ATOM 563 C CA . ARG A 1 72 ? -4.870 5.012 1.898 1.00 94.75 72 ARG A CA 1
ATOM 564 C C . ARG A 1 72 ? -3.739 5.545 1.018 1.00 94.75 72 ARG A C 1
ATOM 566 O O . ARG A 1 72 ? -2.903 4.759 0.581 1.00 94.75 72 ARG A O 1
ATOM 573 N N . SER A 1 73 ? -3.688 6.858 0.798 1.00 94.00 73 SER A N 1
ATOM 574 C CA . SER A 1 73 ? -2.656 7.480 -0.039 1.00 94.00 73 SER A CA 1
ATOM 575 C C . SER A 1 73 ? -1.246 7.258 0.525 1.00 94.00 73 SER A C 1
ATOM 577 O O . SER A 1 73 ? -0.316 6.936 -0.218 1.00 94.00 73 SER A O 1
ATOM 579 N N . GLY A 1 74 ? -1.090 7.346 1.850 1.00 95.62 74 GLY A N 1
ATOM 580 C CA . GLY A 1 74 ? 0.169 7.053 2.532 1.00 95.62 74 GLY A CA 1
ATOM 581 C C . GLY A 1 74 ? 0.635 5.609 2.329 1.00 95.62 74 GLY A C 1
ATOM 582 O O . GLY A 1 74 ? 1.803 5.380 2.016 1.00 95.62 74 GLY A O 1
ATOM 583 N N . LEU A 1 75 ? -0.274 4.635 2.438 1.00 96.19 75 LEU A N 1
ATOM 584 C CA . LEU A 1 75 ? 0.027 3.221 2.197 1.00 96.19 75 LEU A CA 1
ATOM 585 C C . LEU A 1 75 ? 0.368 2.943 0.732 1.00 96.19 75 LEU A C 1
ATOM 587 O O . LEU A 1 75 ? 1.322 2.216 0.460 1.00 96.19 75 LEU A O 1
ATOM 591 N N . GLU A 1 76 ? -0.360 3.540 -0.213 1.00 95.75 76 GLU A N 1
ATOM 592 C CA . GLU A 1 76 ? -0.052 3.443 -1.645 1.00 95.75 76 GLU A CA 1
ATOM 593 C C . GLU A 1 76 ? 1.369 3.951 -1.931 1.00 95.75 76 GLU A C 1
ATOM 595 O O . GLU A 1 76 ? 2.161 3.261 -2.577 1.00 95.75 76 GLU A O 1
ATOM 600 N N . MET A 1 77 ? 1.737 5.109 -1.375 1.00 96.12 77 MET A N 1
ATOM 601 C CA . MET A 1 77 ? 3.076 5.679 -1.535 1.00 96.12 77 MET A CA 1
ATOM 602 C C . MET A 1 77 ? 4.166 4.836 -0.858 1.00 96.12 77 MET A C 1
ATOM 604 O O . MET A 1 77 ? 5.255 4.660 -1.414 1.00 96.12 77 MET A O 1
ATOM 608 N N . ALA A 1 78 ? 3.886 4.286 0.325 1.00 96.12 78 ALA A N 1
ATOM 609 C CA . ALA A 1 78 ? 4.807 3.399 1.028 1.00 96.12 78 ALA A CA 1
ATOM 610 C C . ALA A 1 78 ? 5.060 2.113 0.226 1.00 96.12 78 ALA A C 1
ATOM 612 O O . ALA A 1 78 ? 6.212 1.723 0.039 1.00 96.12 78 ALA A O 1
ATOM 613 N N . LEU A 1 79 ? 4.007 1.495 -0.316 1.00 95.94 79 LEU A N 1
ATOM 614 C CA . LEU A 1 79 ? 4.105 0.301 -1.157 1.00 95.94 79 LEU A CA 1
ATOM 615 C C . LEU A 1 79 ? 4.881 0.569 -2.449 1.00 95.94 79 LEU A C 1
ATOM 617 O O . LEU A 1 79 ? 5.750 -0.223 -2.808 1.00 95.94 79 LEU A O 1
ATOM 621 N N . LEU A 1 80 ? 4.633 1.699 -3.115 1.00 95.56 80 LEU A N 1
ATOM 622 C CA . LEU A 1 80 ? 5.414 2.121 -4.282 1.00 95.56 80 LEU A CA 1
ATOM 623 C C . LEU A 1 80 ? 6.892 2.315 -3.938 1.00 95.56 80 LEU A C 1
ATOM 625 O O . LEU A 1 80 ? 7.775 1.861 -4.669 1.00 95.56 80 LEU A O 1
ATOM 629 N N . SER A 1 81 ? 7.169 2.951 -2.801 1.00 95.69 81 SER A N 1
ATOM 630 C CA . SER A 1 81 ? 8.535 3.166 -2.324 1.00 95.69 81 SER A CA 1
ATOM 631 C C . SER A 1 81 ? 9.243 1.836 -2.063 1.00 95.69 81 SER A C 1
ATOM 633 O O . SER A 1 81 ? 10.366 1.647 -2.529 1.00 95.69 81 SER A O 1
ATOM 635 N N . LEU A 1 82 ? 8.577 0.886 -1.403 1.00 95.38 82 LEU A N 1
ATOM 636 C CA . LEU A 1 82 ? 9.109 -0.457 -1.161 1.00 95.38 82 LEU A CA 1
ATOM 637 C C . LEU A 1 82 ? 9.327 -1.234 -2.464 1.00 95.38 82 LEU A C 1
ATOM 639 O O . LEU A 1 82 ? 10.381 -1.839 -2.639 1.00 95.38 82 LEU A O 1
ATOM 643 N N . ALA A 1 83 ? 8.383 -1.175 -3.404 1.00 94.81 83 ALA A N 1
ATOM 644 C CA . ALA A 1 83 ? 8.515 -1.829 -4.703 1.00 94.81 83 ALA A CA 1
ATOM 645 C C . ALA A 1 83 ? 9.697 -1.267 -5.513 1.00 94.81 83 ALA A C 1
ATOM 647 O O . ALA A 1 83 ? 10.462 -2.028 -6.109 1.00 94.81 83 ALA A O 1
ATOM 648 N N . SER A 1 84 ? 9.902 0.055 -5.484 1.00 95.06 84 SER A N 1
ATOM 649 C CA . SER A 1 84 ? 11.050 0.693 -6.143 1.00 95.06 84 SER A CA 1
ATOM 650 C C . SER A 1 84 ? 12.388 0.262 -5.531 1.00 95.06 84 SER A C 1
ATOM 652 O O . SER A 1 84 ? 13.317 -0.089 -6.258 1.00 95.06 84 SER A O 1
ATOM 654 N N . GLN A 1 85 ? 12.456 0.181 -4.198 1.00 94.62 85 GLN A N 1
ATOM 655 C CA . GLN A 1 85 ? 13.639 -0.294 -3.478 1.00 94.62 85 GLN A CA 1
ATOM 656 C C . GLN A 1 85 ? 13.928 -1.767 -3.773 1.00 94.62 85 GLN A C 1
ATOM 658 O O . GLN A 1 85 ? 15.077 -2.116 -4.033 1.00 94.62 85 GLN A O 1
ATOM 663 N N . ALA A 1 86 ? 12.895 -2.615 -3.802 1.00 93.31 86 ALA A N 1
ATOM 664 C CA . ALA A 1 86 ? 13.021 -4.024 -4.1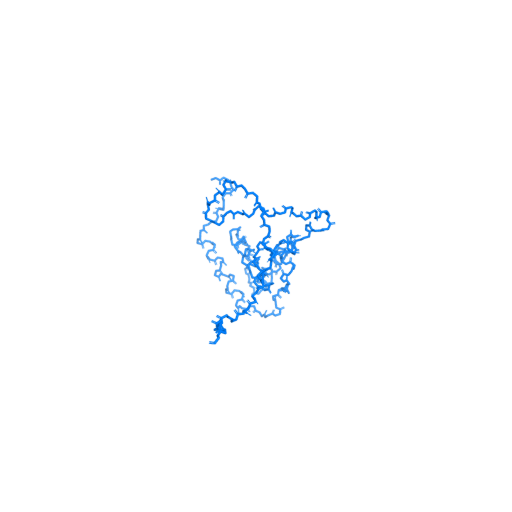71 1.00 93.31 86 ALA A CA 1
ATOM 665 C C . ALA A 1 86 ? 13.535 -4.204 -5.610 1.00 93.31 86 ALA A C 1
ATOM 667 O O . ALA A 1 86 ? 14.276 -5.142 -5.886 1.00 93.31 86 ALA A O 1
ATOM 668 N N . SER A 1 87 ? 13.199 -3.267 -6.501 1.00 90.50 87 SER A N 1
ATOM 669 C CA . SER A 1 87 ? 13.673 -3.239 -7.890 1.00 90.50 87 SER A CA 1
ATOM 670 C C . SER A 1 87 ? 15.080 -2.644 -8.047 1.00 90.50 87 SER A C 1
ATOM 672 O O . SER A 1 87 ? 15.621 -2.635 -9.149 1.00 90.50 87 SER A O 1
ATOM 674 N N . GLY A 1 88 ? 15.676 -2.102 -6.978 1.00 91.81 88 GLY A N 1
ATOM 675 C CA . GLY A 1 88 ? 16.988 -1.450 -7.021 1.00 91.81 88 GLY A CA 1
ATOM 676 C C . GLY A 1 88 ? 17.016 -0.137 -7.812 1.00 91.81 88 GLY A C 1
ATOM 677 O O . GLY A 1 88 ? 18.083 0.285 -8.258 1.00 91.81 88 GLY A O 1
ATOM 678 N N . LEU A 1 89 ? 15.863 0.510 -8.005 1.00 92.25 89 LEU A N 1
ATOM 679 C CA . LEU A 1 89 ? 15.719 1.699 -8.847 1.00 92.25 89 LEU A CA 1
ATOM 680 C C . LEU A 1 89 ? 15.068 2.851 -8.068 1.00 92.25 89 LEU A C 1
ATOM 682 O O . LEU A 1 89 ? 14.140 2.622 -7.292 1.00 92.25 89 LEU A O 1
ATOM 686 N N . PRO A 1 90 ? 15.472 4.113 -8.302 1.00 94.19 90 PRO A N 1
ATOM 687 C CA . PRO A 1 90 ? 14.724 5.266 -7.812 1.00 94.19 90 PRO A CA 1
ATOM 688 C C . PRO A 1 90 ? 13.274 5.226 -8.308 1.00 94.19 90 PRO A C 1
ATOM 690 O O . PRO A 1 90 ? 13.043 4.947 -9.485 1.00 94.19 90 PRO A O 1
ATOM 693 N N . LEU A 1 91 ? 12.305 5.571 -7.451 1.00 92.44 91 LEU A N 1
ATOM 694 C CA . LEU A 1 91 ? 10.872 5.486 -7.770 1.00 92.44 91 LEU A CA 1
ATOM 695 C C . LEU A 1 91 ? 10.486 6.085 -9.141 1.00 92.44 91 LEU A C 1
ATOM 697 O O . LEU A 1 91 ? 9.800 5.393 -9.891 1.00 92.44 91 LEU A O 1
ATOM 701 N N . PRO A 1 92 ? 10.955 7.286 -9.548 1.00 92.75 92 PRO A N 1
ATOM 702 C CA . PRO A 1 92 ? 10.628 7.819 -10.873 1.00 92.75 92 PRO A CA 1
ATOM 703 C C . PRO A 1 92 ? 11.088 6.913 -12.024 1.00 92.75 92 PRO A C 1
ATOM 705 O O . PRO A 1 92 ? 10.377 6.753 -13.010 1.00 92.75 92 PRO A O 1
ATOM 708 N N . GLN A 1 93 ? 12.266 6.297 -11.895 1.00 91.25 93 GLN A N 1
ATOM 709 C CA . GLN A 1 93 ? 12.807 5.381 -12.902 1.00 91.25 93 GLN A CA 1
ATOM 710 C C . GLN A 1 93 ? 12.073 4.038 -12.878 1.00 91.25 93 GLN A C 1
ATOM 712 O O . GLN A 1 93 ? 11.754 3.498 -13.934 1.00 91.25 93 GLN A O 1
ATOM 717 N N . ALA A 1 94 ? 11.766 3.527 -11.683 1.00 91.56 94 ALA A N 1
ATOM 718 C CA . ALA A 1 94 ? 11.022 2.288 -11.504 1.00 91.56 94 ALA A CA 1
ATOM 719 C C . ALA A 1 94 ? 9.639 2.366 -12.171 1.00 91.56 94 ALA A C 1
ATOM 721 O O . ALA A 1 94 ? 9.270 1.455 -12.908 1.00 91.56 94 ALA A O 1
ATOM 722 N N . LEU A 1 95 ? 8.921 3.480 -11.984 1.00 91.44 95 LEU A N 1
ATOM 723 C CA . LEU A 1 95 ? 7.631 3.722 -12.631 1.00 91.44 95 LEU A CA 1
ATOM 724 C C . LEU A 1 95 ? 7.757 3.794 -14.153 1.00 91.44 95 LEU A C 1
ATOM 726 O O . LEU A 1 95 ? 6.986 3.145 -14.847 1.00 91.44 95 LEU A O 1
ATOM 730 N N . LEU A 1 96 ? 8.740 4.524 -14.686 1.00 89.44 96 LEU A N 1
ATOM 731 C CA . LEU A 1 96 ? 8.936 4.610 -16.138 1.00 89.44 96 LEU A CA 1
ATOM 732 C C . LEU A 1 96 ? 9.170 3.233 -16.770 1.00 89.44 96 LEU A C 1
ATOM 734 O O . LEU A 1 96 ? 8.550 2.919 -17.778 1.00 89.44 96 LEU A O 1
ATOM 738 N N . ILE A 1 97 ? 10.016 2.404 -16.153 1.00 88.00 97 ILE A N 1
ATOM 739 C CA . ILE A 1 97 ? 10.378 1.081 -16.681 1.00 88.00 97 ILE A CA 1
ATOM 740 C C . ILE A 1 97 ? 9.206 0.095 -16.627 1.00 88.00 97 ILE A C 1
ATOM 742 O O . ILE A 1 97 ? 9.026 -0.685 -17.558 1.00 88.00 97 ILE A O 1
ATOM 746 N N . HIS A 1 98 ? 8.428 0.110 -15.543 1.00 85.94 98 HIS A N 1
ATOM 747 C CA . HIS A 1 98 ? 7.398 -0.906 -15.298 1.00 85.94 98 HIS A CA 1
ATOM 748 C C . HIS A 1 98 ? 5.996 -0.467 -15.719 1.00 85.94 98 HIS A C 1
ATOM 750 O O . HIS A 1 98 ? 5.100 -1.304 -15.814 1.00 85.94 98 HIS A O 1
ATOM 756 N N . SER A 1 99 ? 5.782 0.823 -15.979 1.00 82.81 99 SER A N 1
ATOM 757 C CA . SER A 1 99 ? 4.512 1.307 -16.509 1.00 82.81 99 SER A CA 1
ATOM 758 C C . SER A 1 99 ? 4.315 0.862 -17.962 1.00 82.81 99 SER A C 1
ATOM 760 O O . SER A 1 99 ? 5.227 0.929 -18.785 1.00 82.81 99 SER A O 1
ATOM 762 N N . HIS A 1 100 ? 3.093 0.450 -18.307 1.00 68.25 100 HIS A N 1
ATOM 763 C CA . HIS A 1 100 ? 2.722 -0.007 -19.662 1.00 68.25 100 HIS A CA 1
ATOM 764 C C . HIS A 1 100 ? 2.704 1.078 -20.734 1.00 68.25 100 HIS A C 1
ATOM 766 O O . HIS A 1 100 ? 2.234 0.845 -21.846 1.00 68.25 100 HIS A O 1
ATOM 772 N N . PHE A 1 101 ? 3.233 2.266 -20.455 1.00 61.12 101 PHE A N 1
ATOM 773 C CA . PHE A 1 101 ? 3.271 3.360 -21.424 1.00 61.12 101 PHE A CA 1
ATOM 774 C C . PHE A 1 101 ? 4.176 3.080 -22.643 1.00 61.12 101 PHE A C 1
ATOM 776 O O . PHE A 1 101 ? 4.293 3.929 -23.521 1.00 61.12 101 PHE A O 1
ATOM 783 N N . HIS A 1 102 ? 4.786 1.894 -22.740 1.00 50.09 102 HIS A N 1
ATOM 784 C CA . HIS A 1 102 ? 5.716 1.522 -23.803 1.00 50.09 102 HIS A CA 1
ATOM 785 C C . HIS A 1 102 ? 5.140 0.669 -24.951 1.00 50.09 102 HIS A C 1
ATOM 787 O O . HIS A 1 102 ? 5.867 0.442 -25.918 1.00 50.09 102 HIS A O 1
ATOM 793 N N . GLU A 1 103 ? 3.866 0.254 -24.938 1.00 49.34 103 GLU A N 1
ATOM 794 C CA . GLU A 1 103 ? 3.298 -0.550 -26.048 1.00 49.34 103 GLU A CA 1
ATOM 795 C C . GLU A 1 103 ? 2.770 0.264 -27.250 1.00 49.34 103 GLU A C 1
ATOM 797 O O . GLU A 1 103 ? 2.340 -0.309 -28.249 1.00 49.34 103 GLU A O 1
ATOM 802 N N . GLY A 1 104 ? 2.873 1.596 -27.232 1.00 48.19 104 GLY A N 1
ATOM 803 C CA . GLY A 1 104 ? 2.517 2.443 -28.374 1.00 48.19 104 GLY A CA 1
ATOM 804 C C . GLY A 1 104 ? 3.453 3.637 -28.502 1.00 48.19 104 GLY A C 1
ATOM 805 O O . GLY A 1 104 ? 3.334 4.595 -27.753 1.00 48.19 104 GLY A O 1
ATOM 806 N N . GLU A 1 105 ? 4.385 3.576 -29.455 1.00 47.56 105 GLU A N 1
ATOM 807 C CA . GLU A 1 105 ? 5.227 4.705 -29.879 1.00 47.56 105 GLU A CA 1
ATOM 808 C C . GLU A 1 105 ? 5.981 5.444 -28.759 1.00 47.56 105 GLU A C 1
ATOM 810 O O . GLU A 1 105 ? 5.914 6.667 -28.626 1.00 47.56 105 GLU A O 1
ATOM 815 N N . ALA A 1 106 ? 6.839 4.740 -28.023 1.00 46.94 106 ALA A N 1
ATOM 816 C CA . ALA A 1 106 ? 7.938 5.419 -27.347 1.00 46.94 106 ALA A CA 1
ATOM 817 C C . ALA A 1 106 ? 8.981 5.859 -28.390 1.00 46.94 106 ALA A C 1
ATOM 819 O O . ALA A 1 106 ? 10.049 5.260 -28.535 1.00 46.94 106 ALA A O 1
ATOM 820 N N . LYS A 1 107 ? 8.691 6.946 -29.121 1.00 44.72 107 LYS A N 1
ATOM 821 C CA . LYS A 1 107 ? 9.753 7.860 -29.554 1.00 44.72 107 LYS A CA 1
ATOM 822 C C . LYS A 1 107 ? 10.578 8.112 -28.299 1.00 44.72 107 LYS A C 1
ATOM 824 O O . LYS A 1 107 ? 10.050 8.672 -27.339 1.00 44.72 107 LYS A O 1
ATOM 829 N N . ALA A 1 108 ? 11.823 7.636 -28.288 1.00 48.12 108 ALA A N 1
ATOM 830 C CA . ALA A 1 108 ? 12.762 7.919 -27.214 1.00 48.12 108 ALA A CA 1
ATOM 831 C C . ALA A 1 108 ? 12.610 9.400 -26.838 1.00 48.12 108 ALA A C 1
ATOM 833 O O . ALA A 1 108 ? 12.632 10.229 -27.758 1.00 48.12 108 ALA A O 1
ATOM 834 N N . PRO A 1 109 ? 12.390 9.755 -25.557 1.00 49.38 109 PRO A N 1
ATOM 835 C CA . PRO A 1 109 ? 12.342 11.153 -25.179 1.00 49.38 109 PRO A CA 1
ATOM 836 C C . PRO A 1 109 ? 13.665 11.754 -25.638 1.00 49.38 109 PRO A C 1
ATOM 838 O O . PRO A 1 109 ? 14.742 11.364 -25.180 1.00 49.38 109 PRO A O 1
ATOM 841 N N . SER A 1 110 ? 13.576 12.623 -26.643 1.00 49.72 110 SER A N 1
ATOM 842 C CA . SER A 1 110 ? 14.708 13.340 -27.196 1.00 49.72 110 SER A CA 1
ATOM 843 C C . SER A 1 110 ? 15.413 14.005 -26.030 1.00 49.72 110 SER A C 1
ATOM 845 O O . SER A 1 110 ? 14.812 14.859 -25.389 1.00 49.72 110 SER A O 1
ATOM 847 N N . VAL A 1 111 ? 16.632 13.546 -25.744 1.00 52.00 111 VAL A N 1
ATOM 848 C CA . VAL A 1 111 ? 17.627 14.170 -24.870 1.00 52.00 111 VAL A CA 1
ATOM 849 C C . VAL A 1 111 ? 16.995 14.972 -23.735 1.00 52.00 111 VAL A C 1
ATOM 851 O O . VAL A 1 111 ? 16.770 16.171 -23.861 1.00 52.00 111 VAL A O 1
ATOM 854 N N . SER A 1 112 ? 16.725 14.276 -22.630 1.00 50.34 112 SER A N 1
ATOM 855 C CA . SER A 1 112 ? 16.719 14.811 -21.269 1.00 50.34 112 SER A CA 1
ATOM 856 C C . SER A 1 112 ? 17.213 16.263 -21.194 1.00 50.34 112 SER A C 1
ATOM 858 O O . SER A 1 112 ? 18.416 16.517 -21.084 1.00 50.34 112 SER A O 1
ATOM 860 N N . THR A 1 113 ? 16.290 17.225 -21.192 1.00 52.56 113 THR A N 1
ATOM 861 C CA . THR A 1 113 ? 16.545 18.518 -20.562 1.00 52.56 113 THR A CA 1
ATOM 862 C C . THR A 1 113 ? 16.648 18.234 -19.072 1.00 52.56 113 THR A C 1
ATOM 864 O O . THR A 1 113 ? 15.653 18.261 -18.350 1.00 52.56 113 THR A O 1
ATOM 867 N N . LEU A 1 114 ? 17.855 17.855 -18.645 1.00 57.28 114 LEU A N 1
ATOM 868 C CA . LEU A 1 114 ? 18.234 17.760 -17.245 1.00 57.28 114 LEU A CA 1
ATOM 869 C C . LEU A 1 114 ? 17.767 19.046 -16.564 1.00 57.28 114 LEU A C 1
ATOM 871 O O . LEU A 1 114 ? 18.140 20.144 -16.984 1.00 57.28 114 LEU A O 1
ATOM 875 N N . LEU A 1 115 ? 16.937 18.912 -15.532 1.00 56.59 115 LEU A N 1
ATOM 876 C CA . LEU A 1 115 ? 16.685 20.027 -14.632 1.00 56.59 115 LEU A CA 1
ATOM 877 C C . LEU A 1 115 ? 18.038 20.420 -14.024 1.00 56.59 115 LEU A C 1
ATOM 879 O O . LEU A 1 115 ? 18.770 19.537 -13.566 1.00 56.59 115 LEU A O 1
ATOM 883 N N . PRO A 1 116 ? 18.416 21.708 -14.057 1.00 53.34 116 PRO A N 1
ATOM 884 C CA . PRO A 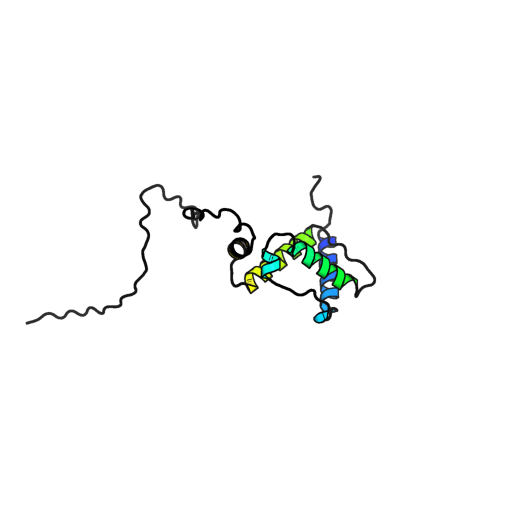1 116 ? 19.715 22.132 -13.573 1.00 53.34 116 PRO A CA 1
ATOM 885 C C . PRO A 1 116 ? 19.832 21.781 -12.092 1.00 53.34 116 PRO A C 1
ATOM 887 O O . PRO A 1 116 ? 19.053 22.257 -11.264 1.00 53.34 116 PRO A O 1
ATOM 890 N N . LEU A 1 117 ? 20.830 20.957 -11.765 1.00 54.41 117 LEU A N 1
ATOM 891 C CA . LEU A 1 117 ? 21.321 20.811 -10.403 1.00 54.41 117 LEU A CA 1
ATOM 892 C C . LEU A 1 117 ? 21.679 22.219 -9.909 1.00 54.41 117 LEU A C 1
ATOM 894 O O . LEU A 1 117 ? 22.621 22.840 -10.394 1.00 54.41 117 LEU A O 1
ATOM 898 N N . ASN A 1 118 ? 20.872 22.729 -8.980 1.00 51.47 118 ASN A N 1
ATOM 899 C CA . ASN A 1 118 ? 21.050 24.011 -8.299 1.00 51.47 118 ASN A CA 1
ATOM 900 C C . ASN A 1 118 ? 20.935 25.270 -9.179 1.00 51.47 118 ASN A C 1
ATOM 902 O O . ASN A 1 118 ? 21.807 26.132 -9.145 1.00 51.47 118 ASN A O 1
ATOM 906 N N . GLY A 1 119 ? 19.849 25.425 -9.944 1.00 50.88 119 GLY A N 1
ATOM 907 C CA . GLY A 1 119 ? 19.412 26.748 -10.430 1.00 50.88 119 GLY A CA 1
ATOM 908 C C . GLY A 1 119 ? 20.355 27.494 -11.391 1.00 50.88 119 GLY A C 1
ATOM 909 O O . GLY A 1 119 ? 20.077 28.639 -11.744 1.00 50.88 119 GLY A O 1
ATOM 910 N N . MET A 1 120 ? 21.443 26.879 -11.861 1.00 48.38 120 MET A N 1
ATOM 911 C CA . MET A 1 120 ? 22.333 27.481 -12.853 1.00 48.38 120 MET A CA 1
ATOM 912 C C . MET A 1 120 ? 21.804 27.239 -14.266 1.00 48.38 120 MET A C 1
ATOM 914 O O . MET A 1 120 ? 22.054 26.212 -14.894 1.00 48.38 120 MET A O 1
ATOM 918 N N . GLN A 1 121 ? 21.080 28.222 -14.792 1.00 50.78 121 GLN A N 1
ATOM 919 C CA . GLN A 1 121 ? 20.744 28.285 -16.208 1.00 50.78 121 GLN A CA 1
ATOM 920 C C . GLN A 1 121 ? 21.986 28.748 -16.986 1.00 50.78 121 GLN A C 1
ATOM 922 O O . GLN A 1 121 ? 22.281 29.941 -17.055 1.00 50.78 121 GLN A O 1
ATOM 927 N N . VAL A 1 122 ? 22.741 27.810 -17.565 1.00 54.31 122 VAL A N 1
ATOM 928 C CA . VAL A 1 122 ? 23.876 28.147 -18.438 1.00 54.31 122 VAL A CA 1
ATOM 929 C C . VAL A 1 122 ? 23.321 28.684 -19.758 1.00 54.31 122 VAL A C 1
ATOM 931 O O . VAL A 1 122 ? 22.926 27.933 -20.648 1.00 54.31 122 VAL A O 1
ATOM 934 N N . ARG A 1 123 ? 23.241 30.012 -19.886 1.00 46.59 123 ARG A N 1
ATOM 935 C CA . ARG A 1 123 ? 23.014 30.659 -21.181 1.00 46.59 123 ARG A CA 1
ATOM 936 C C . ARG A 1 123 ? 24.305 30.574 -21.993 1.00 46.59 123 ARG A C 1
ATOM 938 O O . ARG A 1 123 ? 25.221 31.351 -21.758 1.00 46.59 123 ARG A O 1
ATOM 945 N N . GLY A 1 124 ? 24.336 29.684 -22.981 1.00 48.12 124 GLY A N 1
ATOM 946 C CA . GLY A 1 124 ? 25.261 29.794 -24.109 1.00 48.12 124 GLY A CA 1
ATOM 947 C C . GLY A 1 124 ? 26.141 28.572 -24.369 1.00 48.12 124 GLY A C 1
ATOM 948 O O . GLY A 1 124 ? 26.796 28.047 -23.480 1.00 48.12 124 GLY A O 1
ATOM 949 N N . SER A 1 125 ? 26.182 28.220 -25.656 1.00 42.16 125 SER A N 1
ATOM 950 C CA . SER A 1 125 ? 27.133 27.363 -26.381 1.00 42.16 125 SER A CA 1
ATOM 951 C C . SER A 1 125 ? 27.112 25.843 -26.156 1.00 42.16 125 SER A C 1
ATOM 953 O O . SER A 1 125 ? 27.623 25.319 -25.178 1.00 42.16 125 SER A O 1
ATOM 955 N N . ALA A 1 126 ? 26.568 25.177 -27.183 1.00 42.56 126 ALA A N 1
ATOM 956 C CA . ALA A 1 126 ? 26.966 23.897 -27.775 1.00 42.56 126 ALA A CA 1
ATOM 957 C C . ALA A 1 126 ? 27.339 22.739 -26.831 1.00 42.56 126 ALA A C 1
ATOM 959 O O . ALA A 1 126 ? 28.448 22.623 -26.321 1.00 42.56 126 ALA A O 1
ATOM 960 N N . PHE A 1 127 ? 26.397 21.804 -26.737 1.00 45.47 127 PHE A N 1
ATOM 961 C CA . PHE A 1 127 ? 26.562 20.458 -26.211 1.00 45.47 127 PHE A CA 1
ATOM 962 C C . PHE A 1 127 ? 27.671 19.711 -26.975 1.00 45.47 127 PHE A C 1
ATOM 964 O O . PHE A 1 127 ? 27.491 19.357 -28.140 1.00 45.47 127 PHE A O 1
ATOM 971 N N . ILE A 1 128 ? 28.808 19.461 -26.324 1.00 43.09 128 ILE A N 1
ATOM 972 C CA . ILE A 1 128 ? 29.776 18.453 -26.766 1.00 43.09 128 ILE A CA 1
ATOM 973 C C . ILE A 1 128 ? 29.541 17.225 -25.876 1.00 43.09 128 ILE A C 1
ATOM 975 O O . ILE A 1 128 ? 29.729 17.328 -24.662 1.00 43.09 128 ILE A O 1
ATOM 979 N N . PRO A 1 129 ? 29.090 16.080 -26.417 1.00 40.47 129 PRO A N 1
ATOM 980 C CA . PRO A 1 129 ? 28.927 14.877 -25.618 1.00 40.47 129 PRO A CA 1
ATOM 981 C C . PRO A 1 129 ? 30.307 14.380 -25.173 1.00 40.47 129 PRO A C 1
ATOM 983 O O . PRO A 1 129 ? 31.164 14.067 -25.997 1.00 40.47 129 PRO A O 1
ATOM 986 N N . PHE A 1 130 ? 30.522 14.314 -23.858 1.00 39.69 130 PHE A N 1
ATOM 987 C CA . PHE A 1 130 ? 31.686 13.658 -23.271 1.00 39.69 130 PHE A CA 1
ATOM 988 C C . PHE A 1 130 ? 31.585 12.151 -23.513 1.00 39.69 130 PHE A C 1
ATOM 990 O O . PHE A 1 130 ? 30.923 11.414 -22.783 1.00 39.69 130 PHE A O 1
ATOM 997 N N . THR A 1 131 ? 32.250 11.693 -24.566 1.00 40.47 131 THR A N 1
ATOM 998 C CA . THR A 1 131 ? 32.530 10.283 -24.808 1.00 40.47 131 THR A CA 1
ATOM 999 C C . THR A 1 131 ? 33.516 9.797 -23.743 1.00 40.47 131 THR A C 1
ATOM 1001 O O . THR A 1 131 ? 34.648 10.263 -23.689 1.00 40.47 131 THR A O 1
ATOM 1004 N N . SER A 1 132 ? 33.060 8.866 -22.899 1.00 40.28 132 SER A N 1
ATOM 1005 C CA . SER A 1 132 ? 33.841 7.876 -22.133 1.00 40.28 132 SER A CA 1
ATOM 1006 C C . SER A 1 132 ? 35.156 8.339 -21.484 1.00 40.28 132 SER A C 1
ATOM 1008 O O . SER A 1 132 ? 36.199 8.433 -22.131 1.00 40.28 132 SER A O 1
ATOM 1010 N N . VAL A 1 133 ? 35.131 8.464 -20.153 1.00 42.44 133 VAL A N 1
ATOM 1011 C CA . VAL A 1 133 ? 36.330 8.480 -19.305 1.00 42.44 133 VAL A CA 1
ATOM 1012 C C . VAL A 1 133 ? 37.092 7.167 -19.509 1.00 42.44 133 VAL A C 1
ATOM 1014 O O . VAL A 1 133 ? 36.732 6.127 -18.962 1.00 42.44 133 VAL A O 1
ATOM 1017 N N . ARG A 1 134 ? 38.155 7.209 -20.315 1.00 37.78 134 ARG A N 1
ATOM 1018 C CA . ARG A 1 134 ? 39.178 6.165 -20.361 1.00 37.78 134 ARG A CA 1
ATOM 1019 C C . ARG A 1 134 ? 40.265 6.585 -19.379 1.00 37.78 134 ARG A C 1
ATOM 1021 O O . ARG A 1 134 ? 41.069 7.461 -19.679 1.00 37.78 134 ARG A O 1
ATOM 1028 N N . VAL A 1 135 ? 40.261 5.988 -18.189 1.00 47.59 135 VAL A N 1
ATOM 1029 C CA . VAL A 1 135 ? 41.403 6.062 -17.271 1.00 47.59 135 VAL A CA 1
ATOM 1030 C C . VAL A 1 135 ? 42.540 5.290 -17.935 1.00 47.59 135 VAL A C 1
ATOM 1032 O O . VAL A 1 135 ? 42.584 4.065 -17.879 1.00 47.59 135 VAL A O 1
ATOM 1035 N N . ILE A 1 136 ? 43.420 6.002 -18.634 1.00 41.41 136 ILE A N 1
ATOM 1036 C CA . ILE A 1 136 ? 44.715 5.477 -19.056 1.00 41.41 136 ILE A CA 1
ATOM 1037 C C . ILE A 1 136 ? 45.729 6.095 -18.103 1.00 41.41 136 ILE A C 1
ATOM 1039 O O . ILE A 1 136 ? 46.107 7.256 -18.244 1.00 41.41 136 ILE A O 1
ATOM 1043 N N . GLY A 1 137 ? 46.123 5.316 -17.098 1.00 50.47 137 GLY A N 1
ATOM 1044 C CA . GLY A 1 137 ? 47.355 5.581 -16.376 1.00 50.47 137 GLY A CA 1
ATOM 1045 C C . GLY A 1 137 ? 48.525 5.428 -17.342 1.00 50.47 137 GLY A C 1
ATOM 1046 O O . GLY A 1 137 ? 48.688 4.371 -17.948 1.00 50.47 137 GLY A O 1
ATOM 1047 N N . GLN A 1 138 ? 49.319 6.482 -17.488 1.00 38.00 138 GLN A N 1
ATOM 1048 C CA . GLN A 1 138 ? 50.702 6.370 -17.928 1.00 38.00 138 GLN A CA 1
ATOM 1049 C C . GLN A 1 138 ? 51.572 7.244 -17.028 1.00 38.00 138 GLN A C 1
ATOM 1051 O O . GLN A 1 138 ? 51.402 8.460 -16.948 1.00 38.00 138 GLN A O 1
ATOM 1056 N N . GLU A 1 139 ? 52.466 6.558 -16.3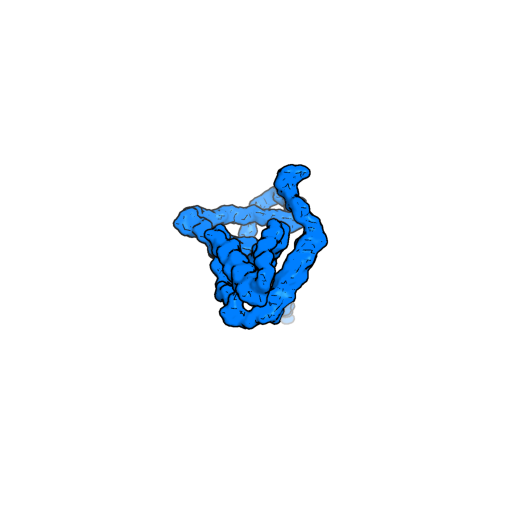20 1.00 47.38 139 GLU A N 1
ATOM 1057 C CA . GLU A 1 139 ? 53.647 7.096 -15.662 1.00 47.38 139 GLU A CA 1
ATOM 1058 C C . GLU A 1 139 ? 54.496 7.860 -16.684 1.00 47.38 139 GLU A C 1
ATOM 1060 O O . GLU A 1 139 ? 54.853 7.320 -17.727 1.00 47.38 139 GLU A O 1
ATOM 1065 N N . ASN A 1 140 ? 54.840 9.105 -16.362 1.00 38.75 140 ASN A N 1
ATOM 1066 C CA . ASN A 1 140 ? 55.869 9.867 -17.056 1.00 38.75 140 ASN A CA 1
ATOM 1067 C C . ASN A 1 140 ? 56.946 10.248 -16.036 1.00 38.75 140 ASN A C 1
ATOM 1069 O O . ASN A 1 140 ? 56.815 11.247 -15.333 1.00 38.75 140 ASN A O 1
ATOM 1073 N N . THR A 1 141 ? 58.038 9.490 -16.001 1.00 44.44 141 THR A N 1
ATOM 1074 C CA . THR A 1 141 ? 59.352 10.020 -15.622 1.00 44.44 141 THR A CA 1
ATOM 1075 C C . THR A 1 141 ? 60.247 9.932 -16.847 1.00 44.44 141 THR A C 1
ATOM 1077 O O . THR A 1 141 ? 60.807 8.884 -17.155 1.00 44.44 141 THR A O 1
ATOM 1080 N N . ASN A 1 142 ? 60.324 11.049 -17.569 1.00 42.47 142 ASN A N 1
ATOM 1081 C CA . ASN A 1 142 ? 61.366 11.315 -18.550 1.00 42.47 142 ASN A CA 1
ATOM 1082 C C . ASN A 1 142 ? 62.651 11.680 -17.795 1.00 42.47 142 ASN A C 1
ATOM 1084 O O . ASN A 1 142 ? 62.699 12.742 -17.177 1.00 42.47 142 ASN A O 1
ATOM 1088 N N . GLU A 1 143 ? 63.695 10.864 -17.910 1.00 46.00 143 GLU A N 1
ATOM 1089 C CA . GLU A 1 143 ? 65.073 11.360 -17.878 1.00 46.00 143 GLU A CA 1
ATOM 1090 C C . GLU A 1 143 ? 65.667 11.218 -19.282 1.00 46.00 143 GLU A C 1
ATOM 1092 O O . GLU A 1 143 ? 65.536 10.190 -19.947 1.00 46.00 143 GLU A O 1
ATOM 1097 N N . ALA A 1 144 ? 66.235 12.322 -19.758 1.00 46.50 144 ALA A N 1
ATOM 1098 C CA . ALA A 1 144 ? 66.787 12.503 -21.089 1.00 46.50 144 ALA A CA 1
ATOM 1099 C C . ALA A 1 144 ? 68.220 11.946 -21.199 1.00 46.50 144 ALA A C 1
ATOM 1101 O O . ALA A 1 144 ? 68.984 11.986 -20.240 1.00 46.50 144 ALA A O 1
ATOM 1102 N N . MET A 1 145 ? 68.584 11.484 -22.402 1.00 41.59 145 MET A N 1
ATOM 1103 C CA . MET A 1 145 ? 69.962 11.209 -22.841 1.00 41.59 145 MET A CA 1
ATOM 1104 C C . MET A 1 145 ? 70.866 12.445 -22.675 1.00 41.59 145 MET A C 1
ATOM 1106 O O . MET A 1 145 ? 70.478 13.531 -23.112 1.00 41.59 145 MET A O 1
ATOM 1110 N N . ILE A 1 146 ? 72.086 12.272 -22.152 1.00 41.34 146 ILE A N 1
ATOM 1111 C CA . ILE A 1 146 ? 73.389 12.172 -22.864 1.00 41.34 146 ILE A CA 1
ATOM 1112 C C . ILE A 1 146 ? 74.473 11.881 -21.819 1.00 41.34 146 ILE A C 1
ATOM 1114 O O . ILE A 1 146 ? 74.516 12.600 -20.798 1.00 41.34 146 ILE A O 1
#

Foldseek 3Di:
DPPPQPDDPVRLVVLVVLLVVLVVVDDPVLQDDDDLLQLLQPPCSLVVNVVSRQVSSVVVDPDRDDDRPVNVVVVSVVSLCVSCVVVVHDSVVSNVVSHPPPPPDCPPPPDDPDDDPPPDPDPDDDDDDPDDDDPDDDDDDDDDDD